Protein AF-A0A6M3KMJ4-F1 (afdb_monomer)

Radius of gyration: 15.9 Å; Cα contacts (8 Å, |Δi|>4): 111; chains: 1; bounding box: 38×49×28 Å

pLDDT: mean 85.16, std 15.57, range [46.22, 97.75]

Foldseek 3Di:
DPPDDDPPPPPDDDDQDDPPDCFDFQCPPVDDQWTDGRPPNRLIWGWDPWHWDQDPVRGIDIDDPPPGTDTHSDDDD

Mean predicted aligned error: 7.48 Å

Secondary structure (DSSP, 8-state):
----S---------PPPPTT-S--B---S-BTTEE-B-SSS--PEEEES-EEEE-TTS-EEEEP-SSS-EEE-----

Organism: NCBI:txid1070528

Sequence (77 aa):
MDRLTVLEKPKLYIPPAPANSVLYLTGYPPLGSTIYDRSGQDNDGTITGATWVRLPSGLYGISYDGTDDLVDCGTGG

Solvent-accessible surface area (backbone atoms only — not comparable to full-atom values): 5088 Å² total; per-residue (Å²): 140,85,93,78,88,71,85,70,69,77,77,79,82,74,77,78,51,62,88,90,41,70,68,33,76,70,36,67,71,82,44,92,50,44,44,48,44,55,36,80,65,80,43,43,20,41,46,38,76,43,43,84,39,77,45,97,88,72,48,44,44,79,44,69,91,85,66,81,53,46,72,50,48,71,88,72,134

Structure (mmCIF, N/CA/C/O backbone):
data_AF-A0A6M3KMJ4-F1
#
_entry.id   AF-A0A6M3KMJ4-F1
#
loop_
_atom_site.group_PDB
_atom_site.id
_atom_site.type_symbol
_atom_site.label_atom_id
_atom_site.label_alt_id
_atom_site.label_comp_id
_atom_site.label_asym_id
_atom_site.label_entity_id
_atom_site.label_seq_id
_atom_site.pdbx_PDB_ins_code
_atom_site.Cartn_x
_atom_site.Cartn_y
_atom_site.Cartn_z
_atom_site.occupancy
_atom_site.B_iso_or_equiv
_atom_site.auth_seq_id
_atom_site.auth_comp_id
_atom_site.auth_asym_id
_atom_site.auth_atom_id
_atom_site.pdbx_PDB_model_num
ATOM 1 N N . MET A 1 1 ? -28.150 35.891 -4.792 1.00 54.28 1 MET A N 1
ATOM 2 C CA . MET A 1 1 ? -26.921 35.383 -4.159 1.00 54.28 1 MET A CA 1
ATOM 3 C C . MET A 1 1 ? -27.322 34.140 -3.404 1.00 54.28 1 MET A C 1
ATOM 5 O O . MET A 1 1 ? -27.994 34.307 -2.411 1.00 54.28 1 MET A O 1
ATOM 9 N N . ASP A 1 2 ? -26.961 32.956 -3.888 1.00 50.97 2 ASP A N 1
ATOM 10 C CA . ASP A 1 2 ? -26.850 31.755 -3.053 1.00 50.97 2 ASP A CA 1
ATOM 11 C C . ASP A 1 2 ? -25.706 30.937 -3.636 1.00 50.97 2 ASP A C 1
ATOM 13 O O . ASP A 1 2 ? -25.818 30.221 -4.627 1.00 50.97 2 ASP A O 1
ATOM 17 N N . ARG A 1 3 ? -24.527 31.239 -3.098 1.00 57.38 3 ARG A N 1
ATOM 18 C CA . ARG A 1 3 ? -23.213 30.913 -3.644 1.00 57.38 3 ARG A CA 1
ATOM 19 C C . ARG A 1 3 ? -22.612 29.737 -2.872 1.00 57.38 3 ARG A C 1
ATOM 21 O O . ARG A 1 3 ? -21.488 29.838 -2.395 1.00 57.38 3 ARG A O 1
ATOM 28 N N . LEU A 1 4 ? -23.383 28.662 -2.682 1.00 52.31 4 LEU A N 1
ATOM 29 C CA . LEU A 1 4 ? -22.975 27.566 -1.798 1.00 52.31 4 LEU A CA 1
ATOM 30 C C . LEU A 1 4 ? -23.568 26.194 -2.187 1.00 52.31 4 LEU A C 1
ATOM 32 O O . LEU A 1 4 ? -24.254 25.569 -1.389 1.00 52.31 4 LEU A O 1
ATOM 36 N N . THR A 1 5 ? -23.325 25.696 -3.404 1.00 50.50 5 THR A N 1
ATOM 37 C CA . THR A 1 5 ? -23.742 24.322 -3.789 1.00 50.50 5 THR A CA 1
ATOM 38 C C . THR A 1 5 ? -22.692 23.503 -4.535 1.00 50.50 5 THR A C 1
ATOM 40 O O . THR A 1 5 ? -23.029 22.509 -5.168 1.00 50.50 5 THR A O 1
ATOM 43 N N . VAL A 1 6 ? -21.404 23.822 -4.398 1.00 51.22 6 VAL A N 1
ATOM 44 C CA . VAL A 1 6 ? -20.342 22.853 -4.700 1.00 51.22 6 VAL A CA 1
ATOM 45 C C . VAL A 1 6 ? -19.244 23.030 -3.659 1.00 51.22 6 VAL A C 1
ATOM 47 O O . VAL A 1 6 ? -18.291 23.775 -3.859 1.00 51.22 6 VAL A O 1
ATOM 50 N N . LEU A 1 7 ? -19.382 22.362 -2.510 1.00 50.00 7 LEU A N 1
ATOM 51 C CA . LEU A 1 7 ? -18.192 21.948 -1.776 1.00 50.00 7 LEU A CA 1
ATOM 52 C C . LEU A 1 7 ? -17.471 21.007 -2.741 1.00 50.00 7 LEU A C 1
ATOM 54 O O . LEU A 1 7 ? -17.845 19.838 -2.855 1.00 50.00 7 LEU A O 1
ATOM 58 N N . GLU A 1 8 ? -16.544 21.545 -3.534 1.00 54.34 8 GLU A N 1
ATOM 59 C CA . GLU A 1 8 ? -15.636 20.741 -4.334 1.00 54.34 8 GLU A CA 1
ATOM 60 C C . GLU A 1 8 ? -15.027 19.750 -3.351 1.00 54.34 8 GLU A C 1
ATOM 62 O O . GLU A 1 8 ? -14.279 20.133 -2.450 1.00 54.34 8 GLU A O 1
ATOM 67 N N . LYS A 1 9 ? -15.442 18.479 -3.440 1.00 55.25 9 LYS A N 1
ATOM 68 C CA . LYS A 1 9 ? -14.784 17.404 -2.701 1.00 55.25 9 LYS A CA 1
ATOM 69 C C . LYS A 1 9 ? -13.306 17.614 -3.001 1.00 55.25 9 LYS A C 1
ATOM 71 O O . LYS A 1 9 ? -13.001 17.663 -4.196 1.00 55.25 9 LYS A O 1
ATOM 76 N N . PRO A 1 10 ? -12.433 17.831 -1.999 1.00 57.66 10 PRO A N 1
ATOM 77 C CA . PRO A 1 10 ? -11.047 18.166 -2.272 1.00 57.66 10 PRO A CA 1
ATOM 78 C C . PRO A 1 10 ? -10.542 17.136 -3.268 1.00 57.66 10 PRO A C 1
ATOM 80 O O . PRO A 1 10 ? -10.605 15.933 -2.999 1.00 57.66 10 PRO A O 1
ATOM 83 N N . LYS A 1 11 ? -10.197 17.601 -4.474 1.00 58.53 11 LYS A N 1
ATOM 84 C CA . LYS A 1 11 ? -9.721 16.728 -5.536 1.00 58.53 11 LYS A CA 1
ATOM 85 C C . LYS A 1 11 ? -8.470 16.087 -4.969 1.00 58.53 11 LYS A C 1
ATOM 87 O O . LYS A 1 11 ? -7.468 16.775 -4.785 1.00 58.53 11 LYS A O 1
ATOM 92 N N . LEU A 1 12 ? -8.571 14.814 -4.595 1.00 68.69 12 LEU A N 1
ATOM 93 C CA . LEU A 1 12 ? -7.466 14.111 -3.974 1.00 68.69 12 LEU A CA 1
ATOM 94 C C . LEU A 1 12 ? -6.310 14.130 -4.971 1.00 68.69 12 LEU A C 1
ATOM 96 O O . LEU A 1 12 ? -6.414 13.565 -6.061 1.00 68.69 12 LEU A O 1
ATOM 100 N N . TYR A 1 13 ? -5.246 14.845 -4.623 1.00 76.25 13 TYR A N 1
ATOM 101 C CA . TYR A 1 13 ? -4.047 14.883 -5.436 1.00 76.25 13 TYR A CA 1
ATOM 102 C C . TYR A 1 13 ? -3.232 13.633 -5.134 1.00 76.25 13 TYR A C 1
ATOM 104 O O . TYR A 1 13 ? -2.680 13.489 -4.044 1.00 76.25 13 TYR A O 1
ATOM 112 N N . ILE A 1 14 ? -3.186 12.729 -6.107 1.00 78.50 14 ILE A N 1
ATOM 113 C CA . ILE A 1 14 ? -2.262 11.603 -6.110 1.00 78.50 14 ILE A CA 1
ATOM 114 C C . ILE A 1 14 ? -1.076 12.058 -6.961 1.00 78.50 14 ILE A C 1
ATOM 116 O O . ILE A 1 14 ? -1.283 12.327 -8.150 1.00 78.50 14 ILE A O 1
ATOM 120 N N . PRO A 1 15 ? 0.130 12.213 -6.386 1.00 83.81 15 PRO A N 1
ATOM 121 C CA . PRO A 1 15 ? 1.295 12.551 -7.185 1.00 83.81 15 PRO A CA 1
ATOM 122 C C . PRO A 1 15 ? 1.497 11.486 -8.270 1.00 83.81 15 PRO A C 1
ATOM 124 O O . PRO A 1 15 ? 1.182 10.319 -8.033 1.00 83.81 15 PRO A O 1
ATOM 127 N N . PRO A 1 16 ? 2.016 11.843 -9.454 1.00 88.69 16 PRO A N 1
ATOM 128 C CA . PRO A 1 16 ? 2.477 10.828 -10.391 1.00 88.69 16 PRO A CA 1
ATOM 129 C C . PRO A 1 16 ? 3.574 9.983 -9.733 1.00 88.69 16 PRO A C 1
ATOM 131 O O . PRO A 1 16 ? 4.339 10.488 -8.904 1.00 88.69 16 PRO A O 1
ATOM 134 N N . ALA A 1 17 ? 3.655 8.708 -10.115 1.00 93.94 17 ALA A N 1
ATOM 135 C CA . ALA A 1 17 ? 4.744 7.852 -9.675 1.00 93.94 17 ALA A CA 1
ATOM 136 C C . ALA A 1 17 ? 6.097 8.492 -10.037 1.00 93.94 17 ALA A C 1
ATOM 138 O O . ALA A 1 17 ? 6.233 9.060 -11.129 1.00 93.94 17 ALA A O 1
ATOM 139 N N . PRO A 1 18 ? 7.104 8.416 -9.151 1.00 95.44 18 PRO A N 1
ATOM 140 C CA . PRO A 1 18 ? 8.474 8.734 -9.519 1.00 95.44 18 PRO A CA 1
ATOM 141 C C . PRO A 1 18 ? 8.907 7.980 -10.785 1.00 95.44 18 PRO A C 1
ATOM 143 O O . PRO A 1 18 ? 8.463 6.863 -11.056 1.00 95.44 18 PRO A O 1
ATOM 146 N N . ALA A 1 19 ? 9.794 8.591 -11.573 1.00 94.56 19 ALA A N 1
ATOM 147 C CA . ALA A 1 19 ? 10.329 7.936 -12.761 1.00 94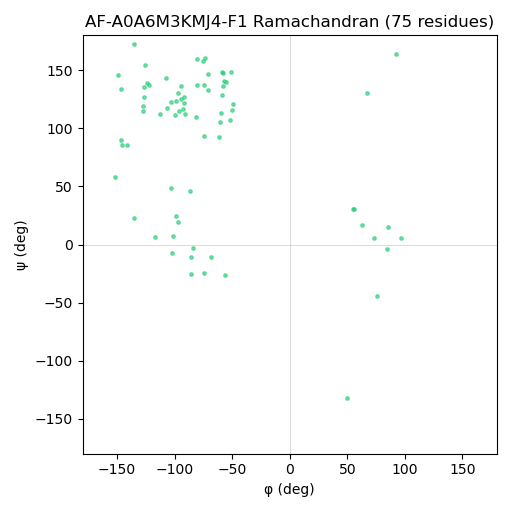.56 19 ALA A CA 1
ATOM 148 C C . ALA A 1 19 ? 11.003 6.602 -12.390 1.00 94.56 19 ALA A C 1
ATOM 150 O O . ALA A 1 19 ? 11.704 6.517 -11.380 1.00 94.56 19 ALA A O 1
ATOM 151 N N . ASN A 1 20 ? 10.818 5.587 -13.237 1.00 94.56 20 ASN A N 1
ATOM 152 C CA . ASN A 1 20 ? 11.336 4.225 -13.056 1.00 94.56 20 ASN A CA 1
ATOM 153 C C . ASN A 1 20 ? 10.792 3.475 -11.825 1.00 94.56 20 ASN A C 1
ATOM 155 O O . ASN A 1 20 ? 11.378 2.475 -11.413 1.00 94.56 20 ASN A O 1
ATOM 159 N N . SER A 1 21 ? 9.683 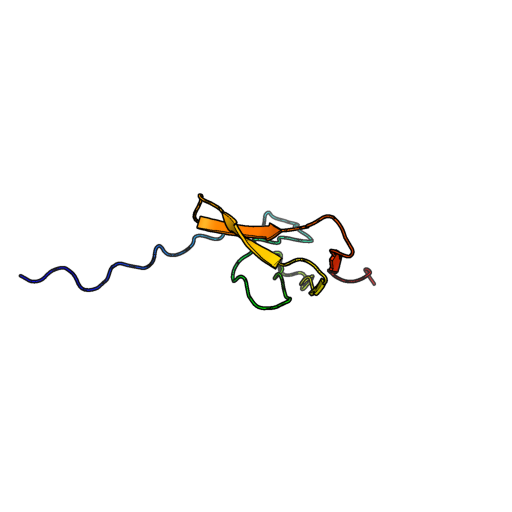3.925 -11.230 1.00 95.50 21 SER A N 1
ATOM 160 C CA . SER A 1 21 ? 8.967 3.118 -10.243 1.00 95.50 21 SER A CA 1
ATOM 161 C C . SER A 1 21 ? 8.525 1.791 -10.860 1.00 95.50 21 SER A C 1
ATOM 163 O O . SER A 1 21 ? 7.872 1.771 -11.897 1.00 95.50 21 SER A O 1
ATOM 165 N N . VAL A 1 22 ? 8.854 0.692 -10.184 1.00 94.12 22 VAL A N 1
ATOM 166 C CA . VAL A 1 22 ? 8.278 -0.637 -10.458 1.00 94.12 22 VAL A CA 1
ATOM 167 C C . VAL A 1 22 ? 6.962 -0.823 -9.699 1.00 94.12 22 VAL A C 1
ATOM 169 O O . VAL A 1 22 ? 6.098 -1.584 -10.111 1.00 94.12 22 VAL A O 1
ATOM 172 N N . LEU A 1 23 ? 6.803 -0.108 -8.585 1.00 93.94 23 LEU A N 1
ATOM 173 C CA . LEU A 1 23 ? 5.639 -0.188 -7.718 1.00 93.94 23 LEU A CA 1
ATOM 174 C C . LEU A 1 23 ? 5.363 1.185 -7.105 1.00 93.94 23 LEU A C 1
ATOM 176 O O . LEU A 1 23 ? 6.283 1.851 -6.619 1.00 93.94 23 LEU A O 1
ATOM 180 N N . TYR A 1 24 ? 4.101 1.609 -7.117 1.00 94.44 24 TYR A N 1
ATOM 181 C CA . TYR A 1 24 ? 3.657 2.846 -6.485 1.00 94.44 24 TYR A CA 1
ATOM 182 C C . TYR A 1 24 ? 2.240 2.698 -5.910 1.00 94.44 24 TYR A C 1
ATOM 184 O O . TYR A 1 24 ? 1.242 3.030 -6.548 1.00 94.44 24 TYR A O 1
ATOM 192 N N . LEU A 1 25 ? 2.153 2.194 -4.676 1.00 92.94 25 LEU A N 1
ATOM 193 C CA . LEU A 1 25 ? 0.894 1.957 -3.965 1.00 92.94 25 LEU A CA 1
ATOM 194 C C . LEU A 1 25 ? 0.498 3.190 -3.145 1.00 92.94 25 LEU A C 1
ATOM 196 O O . LEU A 1 25 ? 1.148 3.540 -2.163 1.00 92.94 25 LEU A O 1
ATOM 200 N N . THR A 1 26 ? -0.585 3.857 -3.545 1.00 89.19 26 THR A N 1
ATOM 201 C CA . THR A 1 26 ? -1.008 5.143 -2.945 1.00 89.19 26 THR A CA 1
ATOM 202 C C . THR A 1 26 ? -2.173 5.016 -1.965 1.00 89.19 26 THR A C 1
ATOM 204 O O . THR A 1 26 ? -2.555 5.992 -1.323 1.00 89.19 26 THR A O 1
ATOM 207 N N . GLY A 1 27 ? -2.765 3.822 -1.868 1.00 88.50 27 GLY A N 1
ATOM 208 C CA . GLY A 1 27 ? -3.923 3.548 -1.017 1.00 88.50 27 GLY A CA 1
ATOM 209 C C . GLY A 1 27 ? -5.251 4.127 -1.524 1.00 88.50 27 GLY A C 1
ATOM 210 O O . GLY A 1 27 ? -6.254 4.023 -0.825 1.00 88.50 27 GLY A O 1
ATOM 211 N N . TYR A 1 28 ? -5.297 4.730 -2.721 1.00 87.25 28 TYR A N 1
ATOM 212 C CA . TYR A 1 28 ? -6.534 5.274 -3.290 1.00 87.25 28 TYR A CA 1
ATOM 213 C C . TYR A 1 28 ? -6.872 4.715 -4.686 1.00 87.25 28 TYR A C 1
ATOM 215 O O . TYR A 1 28 ? -6.000 4.681 -5.560 1.00 87.25 28 TYR A O 1
ATOM 223 N N . PRO A 1 29 ? -8.153 4.402 -4.968 1.00 88.62 29 PRO A N 1
ATOM 224 C CA . PRO A 1 29 ? -9.254 4.349 -4.005 1.00 88.62 29 PRO A CA 1
ATOM 225 C C . PRO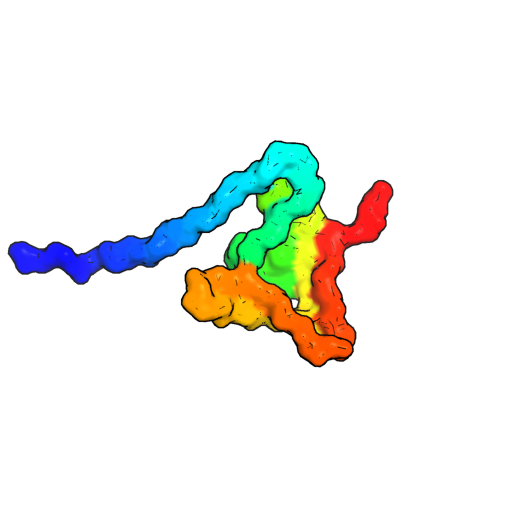 A 1 29 ? -9.102 3.145 -3.057 1.00 88.62 29 PRO A C 1
ATOM 227 O O . PRO A 1 29 ? -8.610 2.106 -3.491 1.00 88.62 29 PRO A O 1
ATOM 230 N N . PRO A 1 30 ? -9.528 3.264 -1.787 1.00 89.69 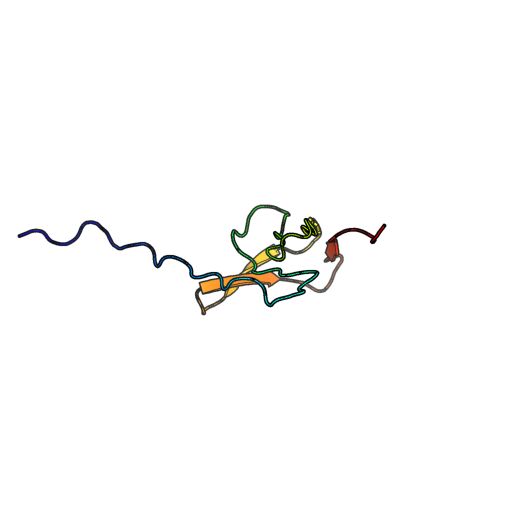30 PRO A N 1
ATOM 231 C CA . PRO A 1 30 ? -9.572 2.137 -0.860 1.00 89.69 30 PRO A CA 1
ATOM 232 C C . PRO A 1 30 ? -10.754 1.236 -1.230 1.00 89.69 30 PRO A C 1
ATOM 234 O O . PRO A 1 30 ? -11.897 1.504 -0.849 1.00 89.69 30 PRO A O 1
ATOM 237 N N . LEU A 1 31 ? -10.513 0.215 -2.050 1.00 87.81 31 LEU A N 1
ATOM 238 C CA . LEU A 1 31 ? -11.583 -0.583 -2.639 1.00 87.81 31 LEU A CA 1
ATOM 239 C C . LEU A 1 31 ? -11.374 -2.073 -2.387 1.00 87.81 31 LEU A C 1
ATOM 241 O O . LEU A 1 31 ? -10.439 -2.677 -2.901 1.00 87.81 31 LEU A O 1
ATOM 245 N N . GLY A 1 32 ? -12.294 -2.664 -1.620 1.00 93.38 32 GLY A N 1
ATOM 246 C CA . GLY A 1 32 ? -12.330 -4.104 -1.370 1.00 93.38 32 GLY A CA 1
ATOM 247 C C . GLY A 1 32 ? -10.973 -4.657 -0.938 1.00 93.38 32 GLY A C 1
ATOM 248 O O . GLY A 1 32 ? -10.312 -4.087 -0.071 1.00 93.38 32 GLY A O 1
ATOM 249 N N . SER A 1 33 ? -10.565 -5.748 -1.577 1.00 95.81 33 SER A N 1
ATOM 250 C CA . SER A 1 33 ? -9.310 -6.457 -1.332 1.00 95.81 33 SER A CA 1
ATOM 251 C C . SER A 1 33 ? -8.207 -6.104 -2.339 1.00 95.81 33 SER A C 1
ATOM 253 O O . SER A 1 33 ? -7.326 -6.926 -2.566 1.00 95.81 33 SER A O 1
ATOM 255 N N . THR A 1 34 ? -8.241 -4.929 -2.977 1.00 95.25 34 THR A N 1
ATOM 256 C CA . THR A 1 34 ? -7.237 -4.538 -3.983 1.00 95.25 34 THR A CA 1
ATOM 257 C C . THR A 1 34 ? -6.609 -3.191 -3.651 1.00 95.25 34 THR A C 1
ATOM 259 O O . THR A 1 34 ? -7.314 -2.196 -3.496 1.00 95.25 34 THR A O 1
ATOM 262 N N . ILE A 1 35 ? -5.276 -3.134 -3.602 1.00 95.19 35 ILE A N 1
ATOM 263 C CA . ILE A 1 35 ? -4.507 -1.887 -3.578 1.00 95.19 35 ILE A CA 1
ATOM 264 C C . ILE A 1 35 ? -3.842 -1.676 -4.933 1.00 95.19 35 ILE A C 1
ATOM 266 O O . ILE A 1 35 ? -3.021 -2.472 -5.374 1.00 95.19 35 ILE A O 1
ATOM 270 N N . TYR A 1 36 ? -4.212 -0.589 -5.601 1.00 93.12 36 TYR A N 1
ATOM 271 C CA . TYR A 1 36 ? -3.778 -0.373 -6.972 1.00 93.12 36 TYR A CA 1
ATOM 272 C C . TYR A 1 36 ? -2.358 0.178 -7.080 1.00 93.12 36 TYR A C 1
ATOM 274 O O . TYR A 1 36 ? -2.001 1.149 -6.397 1.00 93.12 36 TYR A O 1
ATOM 282 N N . ASP A 1 37 ? -1.613 -0.369 -8.031 1.00 93.94 37 ASP A N 1
ATOM 283 C CA . ASP A 1 37 ? -0.367 0.183 -8.518 1.00 93.94 37 ASP A CA 1
ATOM 284 C C . ASP A 1 37 ? -0.630 1.398 -9.417 1.00 93.94 37 ASP A C 1
ATOM 286 O O . ASP A 1 37 ? -1.557 1.473 -10.229 1.00 93.94 37 ASP A O 1
ATOM 290 N N . ARG A 1 38 ? 0.179 2.431 -9.211 1.00 93.00 38 ARG A N 1
ATOM 291 C CA . ARG A 1 38 ? 0.150 3.686 -9.966 1.00 93.00 38 ARG A CA 1
ATOM 292 C C . ARG A 1 38 ? 1.451 3.911 -10.730 1.00 93.00 38 ARG A C 1
ATOM 294 O O . ARG A 1 38 ? 1.624 4.982 -11.305 1.00 93.00 38 ARG A O 1
ATOM 301 N N . SER A 1 39 ? 2.351 2.927 -10.737 1.00 94.38 39 SER A N 1
ATOM 302 C CA . SER A 1 39 ? 3.605 2.966 -11.488 1.00 94.38 39 SER A CA 1
ATOM 303 C C . SER A 1 39 ? 3.406 2.762 -12.996 1.00 94.38 39 SER A C 1
ATOM 305 O O . SER A 1 39 ? 4.218 3.227 -13.793 1.00 94.38 39 SER A O 1
ATOM 307 N N . GLY A 1 40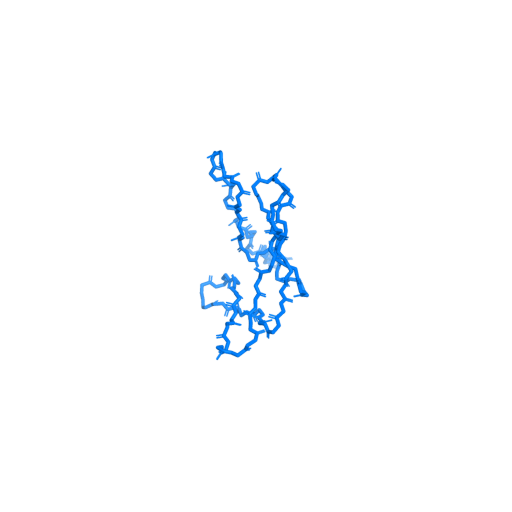 ? 2.309 2.099 -13.384 1.00 92.00 40 GLY A N 1
ATOM 308 C CA . GLY A 1 40 ? 2.046 1.680 -14.763 1.00 92.00 40 GLY A CA 1
ATOM 309 C C . GLY A 1 40 ? 2.673 0.334 -15.139 1.00 92.00 40 GLY A C 1
ATOM 310 O O . GLY A 1 40 ? 2.783 0.052 -16.326 1.00 92.00 40 GLY A O 1
ATOM 311 N N . GLN A 1 41 ? 3.107 -0.466 -14.158 1.00 93.06 41 GLN A N 1
ATOM 312 C CA . GLN A 1 41 ? 3.639 -1.823 -14.357 1.00 93.06 41 GLN A CA 1
ATOM 313 C C . GLN A 1 41 ? 2.624 -2.931 -14.023 1.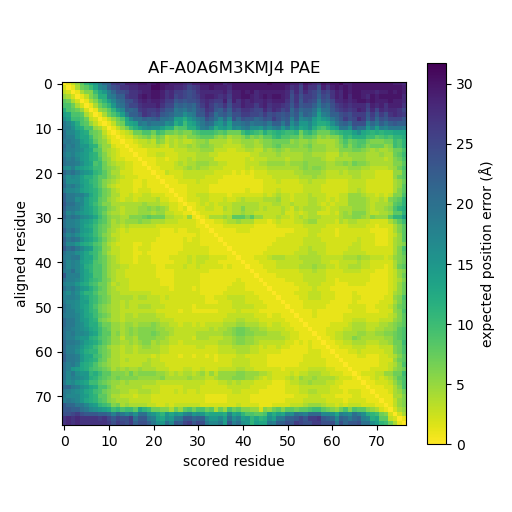00 93.06 41 GLN A C 1
ATOM 315 O O . GLN A 1 41 ? 2.995 -4.098 -14.005 1.00 93.06 41 GLN A O 1
ATOM 320 N N . ASP A 1 42 ? 1.367 -2.571 -13.742 1.00 92.00 42 ASP A N 1
ATOM 321 C CA . ASP A 1 42 ? 0.270 -3.496 -13.418 1.00 92.00 42 ASP A CA 1
ATOM 322 C C . ASP A 1 42 ? 0.553 -4.441 -12.230 1.00 92.00 42 ASP A C 1
ATOM 324 O O . ASP A 1 42 ? 0.011 -5.543 -12.147 1.00 92.00 42 ASP A O 1
ATOM 328 N N . ASN A 1 43 ? 1.356 -3.989 -11.259 1.00 93.94 43 ASN A N 1
ATOM 329 C CA . ASN A 1 43 ? 1.678 -4.733 -10.035 1.00 93.94 43 ASN A CA 1
ATOM 330 C C . ASN A 1 43 ? 0.637 -4.496 -8.920 1.00 93.94 43 ASN A C 1
ATOM 332 O O . ASN A 1 43 ? 0.990 -4.186 -7.777 1.00 93.94 43 ASN A O 1
ATOM 336 N N . ASP A 1 44 ? -0.653 -4.573 -9.262 1.00 94.00 44 ASP A N 1
ATOM 337 C CA . ASP A 1 44 ? -1.752 -4.411 -8.304 1.00 94.00 44 ASP A CA 1
ATOM 338 C C . ASP A 1 44 ? -1.648 -5.447 -7.171 1.00 94.00 44 ASP A C 1
ATOM 340 O O . ASP A 1 44 ? -1.391 -6.628 -7.398 1.00 94.00 44 ASP A O 1
ATOM 344 N N . GLY A 1 45 ? -1.868 -5.004 -5.932 1.00 95.00 45 GLY A N 1
ATOM 345 C CA . GLY A 1 45 ? -1.795 -5.853 -4.747 1.00 95.00 45 GLY A CA 1
ATOM 346 C C . GLY A 1 45 ? -3.152 -6.423 -4.333 1.00 95.00 45 GLY A C 1
ATOM 347 O O . GLY A 1 45 ? -4.133 -5.683 -4.243 1.00 95.00 45 GLY A O 1
ATOM 348 N N . THR A 1 46 ? -3.202 -7.712 -3.991 1.00 96.19 46 THR A N 1
ATOM 349 C CA . THR A 1 46 ? -4.348 -8.370 -3.345 1.00 96.19 46 THR A CA 1
ATOM 350 C C . THR A 1 46 ? -4.168 -8.386 -1.830 1.00 96.19 46 THR A C 1
ATOM 352 O O . THR A 1 46 ? -3.163 -8.874 -1.322 1.00 96.19 46 THR A O 1
ATOM 355 N N . ILE A 1 47 ? -5.149 -7.863 -1.100 1.00 97.31 47 ILE A N 1
ATOM 356 C CA . ILE A 1 47 ? -5.155 -7.761 0.362 1.00 97.31 47 ILE A CA 1
ATOM 357 C C . ILE A 1 47 ? -5.828 -9.005 0.959 1.00 97.31 47 ILE A C 1
ATOM 359 O O . ILE A 1 47 ? -6.972 -9.309 0.620 1.00 97.31 47 ILE A O 1
ATOM 363 N N . THR A 1 48 ? -5.144 -9.682 1.883 1.00 97.31 48 THR A N 1
ATOM 364 C CA . THR A 1 48 ? -5.661 -10.804 2.689 1.00 97.31 48 THR A CA 1
ATOM 365 C C . THR A 1 48 ? -5.435 -10.508 4.171 1.00 97.31 48 THR A C 1
ATOM 367 O O . THR A 1 48 ? -4.364 -10.024 4.523 1.00 97.31 48 THR A O 1
ATOM 370 N N . GLY A 1 49 ? -6.438 -10.747 5.024 1.00 96.81 49 GLY A N 1
ATOM 371 C CA . GLY A 1 49 ? -6.385 -10.486 6.477 1.00 96.81 49 GLY A CA 1
ATOM 372 C C . GLY A 1 49 ? -6.512 -9.004 6.853 1.00 96.81 49 GLY A C 1
ATOM 373 O O . GLY A 1 49 ? -7.331 -8.641 7.695 1.00 96.81 49 GLY A O 1
ATOM 374 N N . ALA A 1 50 ? -5.806 -8.134 6.132 1.00 97.38 50 ALA A N 1
ATOM 375 C CA . ALA A 1 50 ? -5.697 -6.726 6.475 1.00 97.38 50 ALA A CA 1
ATOM 376 C C . ALA A 1 50 ? -6.915 -5.889 6.042 1.00 97.38 50 ALA A C 1
ATOM 378 O O . ALA A 1 50 ? -7.674 -6.240 5.134 1.00 97.38 50 ALA A O 1
ATOM 379 N N . THR A 1 51 ? -7.083 -4.720 6.668 1.00 96.00 51 THR A N 1
ATOM 380 C CA . THR A 1 51 ? -8.229 -3.825 6.419 1.00 96.00 51 THR A CA 1
ATOM 381 C C . THR A 1 51 ? -7.811 -2.403 6.056 1.00 96.00 51 THR A C 1
ATOM 383 O O . THR A 1 51 ? -6.739 -1.923 6.423 1.00 96.00 51 THR A O 1
ATOM 386 N N . TRP A 1 52 ? -8.676 -1.691 5.334 1.00 96.62 52 TRP A N 1
ATOM 387 C CA . TRP A 1 52 ? -8.476 -0.272 5.042 1.00 96.62 52 TRP A CA 1
ATOM 388 C C . TRP A 1 52 ? -8.680 0.588 6.289 1.00 96.62 52 TRP A C 1
ATOM 390 O O . TRP A 1 52 ? -9.710 0.497 6.955 1.00 96.62 52 TRP A O 1
ATOM 400 N N . VAL A 1 53 ? -7.753 1.513 6.537 1.00 95.12 53 VAL A N 1
ATOM 401 C CA . VAL A 1 53 ? -7.888 2.548 7.568 1.00 95.12 53 VAL A CA 1
ATOM 402 C C . VAL A 1 53 ? -7.770 3.937 6.954 1.00 95.12 53 VAL A C 1
ATOM 404 O O . VAL A 1 53 ? -6.905 4.196 6.117 1.00 95.12 53 VAL A O 1
ATOM 407 N N . ARG A 1 54 ? -8.641 4.857 7.382 1.00 92.25 54 ARG A N 1
ATOM 408 C CA . ARG A 1 54 ? -8.535 6.278 7.041 1.00 92.25 54 ARG A CA 1
ATOM 409 C C . ARG A 1 54 ? -7.748 7.003 8.124 1.00 92.25 54 ARG A C 1
ATOM 411 O O . ARG A 1 54 ? -8.189 7.090 9.267 1.00 92.25 54 ARG A O 1
ATOM 418 N N . LEU A 1 55 ? -6.594 7.540 7.753 1.00 87.06 55 LEU A N 1
ATOM 419 C CA . LEU A 1 55 ? -5.713 8.280 8.648 1.00 87.06 55 LEU A CA 1
ATOM 420 C C . LEU A 1 55 ? -6.270 9.688 8.931 1.00 87.06 55 LEU A C 1
ATOM 422 O O . LEU A 1 55 ? -7.012 10.230 8.105 1.00 87.06 55 LEU A O 1
ATOM 426 N N . PRO A 1 56 ? -5.872 10.340 10.044 1.00 88.69 56 PRO A N 1
ATOM 427 C CA . PRO A 1 56 ? -6.264 11.723 10.341 1.00 88.69 56 PRO A CA 1
ATOM 428 C C . PRO A 1 56 ? -5.905 12.732 9.238 1.00 88.69 56 PRO A C 1
ATOM 430 O O . PRO A 1 56 ? -6.591 13.736 9.077 1.00 88.69 56 PRO A O 1
ATOM 433 N N . SER A 1 57 ? -4.874 12.445 8.436 1.00 83.56 57 SER A N 1
ATOM 434 C CA . SER A 1 57 ? -4.494 13.229 7.251 1.00 83.56 57 SER A CA 1
ATOM 435 C C . SER A 1 57 ? -5.508 13.151 6.101 1.00 83.56 57 SER A C 1
ATOM 437 O O . SER A 1 57 ? -5.394 13.889 5.127 1.00 83.56 57 SER A O 1
ATOM 439 N N . GLY A 1 58 ? -6.485 12.245 6.182 1.00 81.25 58 GLY A N 1
ATOM 440 C CA . GLY A 1 58 ? -7.429 11.935 5.112 1.00 81.25 58 GLY A CA 1
ATOM 441 C C . GLY A 1 58 ? -6.914 10.914 4.095 1.00 81.25 58 GLY A C 1
ATOM 442 O O . GLY A 1 58 ? -7.686 10.526 3.219 1.00 81.25 58 GLY A O 1
ATOM 443 N N . LEU A 1 59 ? -5.659 10.469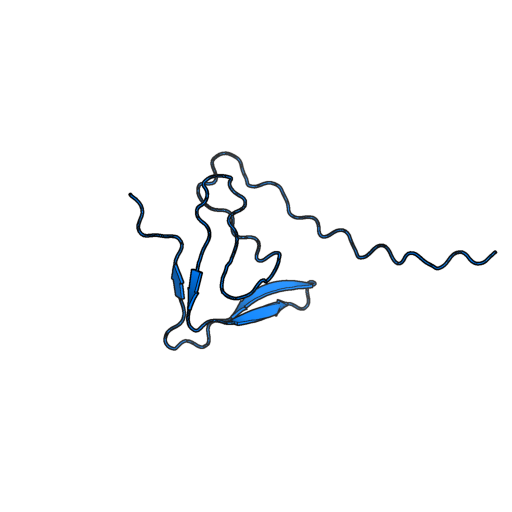 4.225 1.00 83.06 59 LEU A N 1
ATOM 444 C CA . LEU A 1 59 ? -5.083 9.378 3.438 1.00 83.06 59 LEU A CA 1
ATOM 445 C C . LEU A 1 59 ? -5.634 8.022 3.887 1.00 83.06 59 LEU A C 1
ATOM 447 O O . LEU A 1 59 ? -6.122 7.875 5.008 1.00 83.06 59 LEU A O 1
ATOM 451 N N . TYR A 1 60 ? -5.509 7.029 3.015 1.00 91.06 60 TYR A N 1
ATOM 452 C CA . TYR A 1 60 ? -5.839 5.644 3.320 1.00 91.06 60 TYR A CA 1
ATOM 453 C C . TYR A 1 60 ? -4.566 4.816 3.451 1.00 91.06 60 TYR A C 1
ATOM 455 O O . TYR A 1 60 ? -3.599 5.033 2.722 1.00 91.06 60 TYR A O 1
ATOM 463 N N . GLY A 1 61 ? -4.583 3.872 4.382 1.00 93.12 61 GLY A N 1
ATOM 464 C CA . GLY A 1 61 ? -3.537 2.877 4.567 1.00 93.12 61 GLY A CA 1
ATOM 465 C C . GLY A 1 61 ? -4.135 1.491 4.772 1.00 93.12 61 GLY A C 1
ATOM 466 O O . GLY A 1 61 ? -5.350 1.345 4.928 1.00 93.12 61 GLY A O 1
ATOM 467 N N . ILE A 1 62 ? -3.260 0.492 4.789 1.00 96.19 62 ILE A N 1
ATOM 468 C CA . ILE A 1 62 ? -3.597 -0.886 5.142 1.00 96.19 62 ILE A CA 1
ATOM 469 C C . ILE A 1 62 ? -3.204 -1.103 6.604 1.00 96.19 62 ILE A C 1
ATOM 471 O O . ILE A 1 62 ? -2.060 -0.848 6.981 1.00 96.19 62 ILE A O 1
ATOM 475 N N . SER A 1 63 ? -4.166 -1.510 7.428 1.00 96.00 63 SER A N 1
ATOM 476 C CA . SER A 1 63 ? -3.966 -1.851 8.833 1.00 96.00 63 SER A CA 1
ATOM 477 C C . SER A 1 63 ? -3.672 -3.339 8.956 1.00 96.00 63 SER A C 1
ATOM 479 O O . SER A 1 63 ? -4.505 -4.149 8.557 1.00 96.00 63 SER A O 1
ATOM 481 N N . TYR A 1 64 ? -2.518 -3.653 9.541 1.00 97.12 64 TYR A N 1
ATOM 482 C CA . TYR A 1 64 ? -2.077 -5.005 9.873 1.00 97.12 64 TYR A CA 1
ATOM 483 C C . TYR A 1 64 ? -2.277 -5.198 11.382 1.00 97.12 64 TYR A C 1
ATOM 485 O O . TYR A 1 64 ? -1.775 -4.389 12.168 1.00 97.12 64 TYR A O 1
ATOM 493 N N . ASP A 1 65 ? -3.039 -6.207 11.789 1.00 9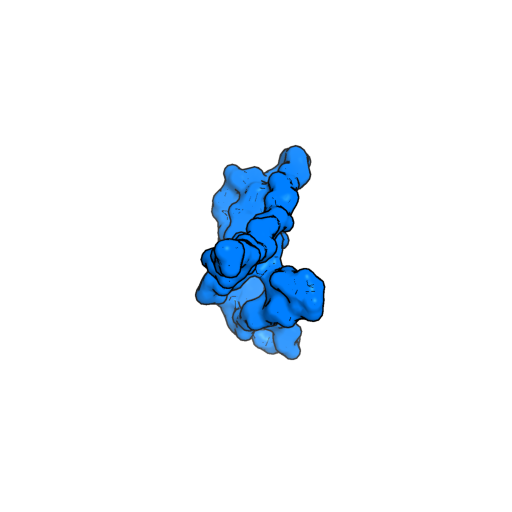6.19 65 ASP A N 1
ATOM 494 C CA . ASP A 1 65 ? -3.257 -6.574 13.190 1.00 96.19 65 ASP A CA 1
ATOM 495 C C . ASP A 1 65 ? -2.170 -7.517 13.740 1.00 96.19 65 ASP A C 1
ATOM 497 O O . ASP A 1 65 ? -2.050 -7.690 14.956 1.00 96.19 65 ASP A O 1
ATOM 501 N N . GLY A 1 66 ? -1.329 -8.052 12.849 1.00 95.75 66 GLY A N 1
ATOM 502 C CA . GLY A 1 66 ? -0.195 -8.906 13.190 1.00 95.75 66 GLY A CA 1
ATOM 503 C C . GLY A 1 66 ? -0.479 -10.406 13.095 1.00 95.75 66 GLY A C 1
ATOM 504 O O . GLY A 1 66 ? 0.403 -11.190 13.445 1.00 95.75 66 GLY A O 1
ATOM 505 N N . THR A 1 67 ? -1.657 -10.812 12.612 1.00 97.00 67 THR A N 1
ATOM 506 C CA . THR A 1 67 ? -2.035 -12.210 12.366 1.00 97.00 67 THR A CA 1
ATOM 507 C C . THR A 1 67 ? -2.551 -12.374 10.934 1.00 97.00 67 THR A C 1
ATOM 509 O O . THR A 1 67 ? -3.560 -11.794 10.568 1.00 97.00 67 THR A O 1
ATOM 512 N N . ASP A 1 68 ? -1.883 -13.202 10.125 1.00 94.94 68 ASP A N 1
ATOM 513 C CA . ASP A 1 68 ? -2.328 -13.599 8.773 1.00 94.94 68 ASP A CA 1
ATOM 514 C C . ASP A 1 68 ? -2.630 -12.448 7.779 1.00 94.94 68 ASP A C 1
ATOM 516 O O . ASP A 1 68 ? -3.436 -12.595 6.857 1.00 94.94 68 ASP A O 1
ATOM 520 N N . ASP A 1 69 ? -1.932 -11.318 7.916 1.00 97.75 69 ASP A N 1
ATOM 521 C CA . ASP A 1 69 ? -2.079 -10.146 7.050 1.00 97.75 69 ASP A CA 1
ATOM 522 C C . ASP A 1 69 ? -1.036 -10.085 5.920 1.00 97.75 69 ASP A C 1
ATOM 524 O O . ASP A 1 69 ? 0.173 -10.148 6.162 1.00 97.75 69 ASP A O 1
ATOM 528 N N . LEU A 1 70 ? -1.483 -9.864 4.681 1.00 95.88 70 LEU A N 1
ATOM 529 C CA . LEU A 1 70 ? -0.622 -9.761 3.498 1.00 95.88 70 LEU A CA 1
ATOM 530 C C . LEU A 1 70 ? -1.211 -8.822 2.437 1.00 95.88 70 LEU A C 1
ATOM 532 O O . LEU A 1 70 ? -2.418 -8.797 2.199 1.00 95.88 70 LEU A O 1
ATOM 536 N N . VAL A 1 71 ? -0.321 -8.117 1.733 1.00 95.94 71 VAL A N 1
ATOM 537 C CA . VAL A 1 71 ? -0.578 -7.569 0.396 1.00 95.94 71 VAL A CA 1
ATOM 538 C C . VAL A 1 71 ? 0.314 -8.300 -0.601 1.00 95.94 71 VAL A C 1
ATOM 540 O O . VAL A 1 71 ? 1.533 -8.148 -0.561 1.00 95.94 71 VAL A O 1
ATOM 543 N N . ASP A 1 72 ? -0.296 -9.082 -1.485 1.00 95.06 72 ASP A N 1
ATOM 544 C CA . ASP A 1 72 ? 0.393 -9.848 -2.524 1.00 95.06 72 ASP A CA 1
ATOM 545 C C . ASP A 1 72 ? 0.314 -9.107 -3.864 1.00 95.06 72 ASP A C 1
ATOM 547 O O . ASP A 1 72 ? -0.769 -8.980 -4.433 1.00 95.06 72 ASP A O 1
ATOM 551 N N . CYS A 1 73 ? 1.444 -8.596 -4.356 1.00 93.00 73 CYS A N 1
ATOM 552 C CA . CYS A 1 73 ? 1.563 -7.936 -5.662 1.00 93.00 73 CYS A CA 1
ATOM 553 C C . CYS A 1 73 ? 2.082 -8.870 -6.772 1.00 93.00 73 CYS A C 1
ATOM 555 O O . CYS A 1 73 ? 2.561 -8.401 -7.804 1.00 93.00 73 CYS A O 1
ATOM 557 N N . GLY A 1 74 ? 1.984 -10.186 -6.568 1.00 85.50 74 GLY A N 1
ATOM 558 C CA . GLY A 1 74 ? 2.472 -11.212 -7.479 1.00 85.50 74 GLY A CA 1
ATOM 559 C C . GLY A 1 74 ? 3.897 -11.670 -7.163 1.00 85.50 74 GLY A C 1
ATOM 560 O O . GLY A 1 74 ?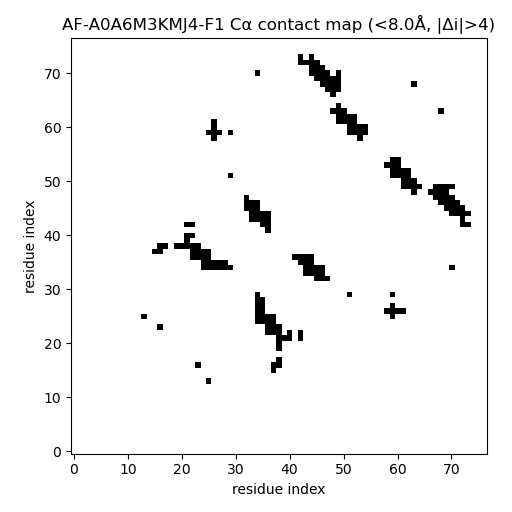 4.660 -11.023 -6.449 1.00 85.50 74 GLY A O 1
ATOM 561 N N . THR A 1 75 ? 4.281 -12.820 -7.721 1.00 62.81 75 THR A N 1
ATOM 562 C CA . THR A 1 75 ? 5.557 -13.492 -7.410 1.00 62.81 75 THR A CA 1
ATOM 563 C C . THR A 1 75 ? 6.763 -12.978 -8.200 1.00 62.81 75 THR A C 1
ATOM 565 O O . THR A 1 75 ? 7.872 -13.454 -7.973 1.00 62.81 75 THR A O 1
ATOM 568 N N . GLY A 1 76 ? 6.569 -12.033 -9.128 1.00 56.50 76 GLY A N 1
ATOM 569 C CA . GLY A 1 76 ? 7.524 -11.780 -10.210 1.00 56.50 76 GLY A CA 1
ATOM 570 C C . GLY A 1 76 ? 7.570 -12.971 -11.178 1.00 56.50 76 GLY A C 1
ATOM 571 O O . GLY A 1 76 ? 7.629 -14.127 -10.756 1.00 56.50 76 GLY A O 1
ATOM 572 N N . GLY A 1 77 ? 7.454 -12.703 -12.478 1.00 46.22 77 GLY A N 1
ATOM 573 C CA . GLY A 1 77 ? 7.748 -13.697 -13.517 1.00 46.22 77 GLY A CA 1
ATOM 574 C C . GLY A 1 77 ? 9.246 -13.914 -13.676 1.00 46.22 77 GLY A C 1
ATOM 575 O O . GLY A 1 77 ? 10.000 -12.942 -13.439 1.00 46.22 77 GLY A O 1
#